Protein AF-A0A2M9Q5P4-F1 (afdb_monomer_lite)

Radius of gyration: 18.76 Å; chains: 1; bounding box: 50×46×32 Å

Organism: NCBI:txid582475

Foldseek 3Di:
DDDDDDDDDDDDDDDDDDDDDPPPPPPPPPDDDDFFWKKAFAADPDCPDPRNVCCVPVVVVGRVAIWTFHDWDADPVRFIWTWTDRPPDIDIGGCVRIDTD

Sequence (101 aa):
MPEQILIFDTELKSDNEHHDQTVPTEKEVVTTPYVGQKAKIKLPEDKDSEEYQYLHFYCSSVLTKVGEIKELKMYPSGNYTCTIDFFGETRYLNPEALYLL

Structure (mmCIF, N/CA/C/O backbone):
data_AF-A0A2M9Q5P4-F1
#
_entry.id   AF-A0A2M9Q5P4-F1
#
loop_
_atom_site.group_PDB
_atom_site.id
_atom_site.type_symbol
_atom_site.label_atom_id
_atom_site.label_alt_id
_atom_site.label_comp_id
_atom_site.label_asym_id
_atom_site.label_entity_id
_atom_site.label_seq_id
_atom_site.pdbx_PDB_ins_code
_atom_site.Cartn_x
_atom_site.Cartn_y
_atom_site.Cartn_z
_atom_site.occupancy
_atom_site.B_iso_or_equiv
_atom_site.auth_seq_id
_atom_site.auth_comp_id
_atom_site.auth_asym_id
_atom_site.auth_atom_id
_atom_site.pdbx_PDB_model_num
ATOM 1 N N . MET A 1 1 ? -6.334 -26.255 9.321 1.00 40.06 1 MET A N 1
ATOM 2 C CA . MET A 1 1 ? -5.001 -26.374 9.944 1.00 40.06 1 MET A CA 1
ATOM 3 C C . MET A 1 1 ? -4.014 -26.540 8.804 1.00 40.06 1 MET A C 1
ATOM 5 O O . MET A 1 1 ? -4.228 -27.476 8.046 1.00 40.06 1 MET A O 1
ATOM 9 N N . PRO A 1 2 ? -3.069 -25.617 8.565 1.00 43.94 2 PRO A N 1
ATOM 10 C CA . PRO A 1 2 ? -2.124 -25.781 7.466 1.00 43.94 2 PRO A CA 1
ATOM 11 C C . PRO A 1 2 ? -0.966 -26.696 7.888 1.00 43.94 2 PRO A C 1
ATOM 13 O O . PRO A 1 2 ? -0.429 -26.566 8.988 1.00 43.94 2 PRO A O 1
ATOM 16 N N . GLU A 1 3 ? -0.631 -27.642 7.015 1.00 44.78 3 GLU A N 1
ATOM 17 C CA . GLU A 1 3 ? 0.442 -28.623 7.177 1.00 44.78 3 GLU A CA 1
ATOM 18 C C . GLU A 1 3 ? 1.804 -27.985 6.851 1.00 44.78 3 GLU A C 1
ATOM 20 O O . GLU A 1 3 ? 1.942 -27.260 5.867 1.00 44.78 3 GLU A O 1
ATOM 25 N N . GLN A 1 4 ? 2.811 -28.233 7.694 1.00 43.38 4 GLN A N 1
ATOM 26 C CA . GLN A 1 4 ? 4.186 -27.763 7.503 1.00 43.38 4 GLN A CA 1
ATOM 27 C C . GLN A 1 4 ? 5.001 -28.843 6.785 1.00 43.38 4 GLN A C 1
ATOM 29 O O . GLN A 1 4 ? 5.110 -29.964 7.280 1.00 43.38 4 GLN A O 1
ATOM 34 N N . ILE A 1 5 ? 5.605 -28.505 5.645 1.00 50.12 5 ILE A N 1
ATOM 35 C CA . ILE A 1 5 ? 6.562 -29.373 4.949 1.00 50.12 5 ILE A CA 1
ATOM 36 C C . ILE A 1 5 ? 7.973 -28.901 5.320 1.00 50.12 5 ILE A C 1
ATOM 38 O O . ILE A 1 5 ? 8.397 -27.819 4.922 1.00 50.12 5 ILE A O 1
ATOM 42 N N . LEU A 1 6 ? 8.687 -29.702 6.114 1.00 39.75 6 LEU A N 1
ATOM 43 C CA . LEU A 1 6 ? 10.108 -29.521 6.425 1.00 39.75 6 LEU A CA 1
ATOM 44 C C . LEU A 1 6 ? 10.943 -30.179 5.320 1.00 39.75 6 LEU A C 1
ATOM 46 O O . LEU A 1 6 ? 10.965 -31.404 5.214 1.00 39.75 6 LEU A O 1
ATOM 50 N N . ILE A 1 7 ? 11.629 -29.375 4.508 1.00 51.91 7 ILE A N 1
ATOM 51 C CA . ILE A 1 7 ? 12.641 -29.862 3.563 1.00 51.91 7 ILE A CA 1
ATOM 52 C C . ILE A 1 7 ? 13.999 -29.778 4.269 1.00 51.91 7 ILE A C 1
ATOM 54 O O . ILE A 1 7 ? 14.424 -28.698 4.676 1.00 51.91 7 ILE A O 1
ATOM 58 N N . PHE A 1 8 ? 14.649 -30.927 4.458 1.00 41.22 8 PHE A N 1
ATOM 59 C CA . PHE A 1 8 ? 16.021 -31.027 4.952 1.00 41.22 8 PHE A CA 1
ATOM 60 C C . PHE A 1 8 ? 16.947 -31.260 3.760 1.00 41.22 8 PHE A C 1
ATOM 62 O O . PHE A 1 8 ? 17.038 -32.387 3.274 1.00 41.22 8 PHE A O 1
ATOM 69 N N . ASP A 1 9 ? 17.654 -30.224 3.315 1.00 49.59 9 ASP A N 1
ATOM 70 C CA . ASP A 1 9 ? 18.815 -30.418 2.451 1.00 49.59 9 ASP A CA 1
ATOM 71 C C . ASP A 1 9 ? 20.036 -30.684 3.330 1.00 49.59 9 ASP A C 1
ATOM 73 O O . ASP A 1 9 ? 20.451 -29.874 4.161 1.00 49.59 9 ASP A O 1
ATOM 77 N N . THR A 1 10 ? 20.556 -31.896 3.185 1.00 50.03 10 THR A N 1
ATOM 78 C CA . THR A 1 10 ? 21.758 -32.383 3.856 1.00 50.03 10 THR A CA 1
ATOM 79 C C . THR A 1 10 ? 22.858 -32.320 2.820 1.00 50.03 10 THR A C 1
ATOM 81 O O . THR A 1 10 ? 22.704 -33.065 1.874 1.00 50.03 10 THR A O 1
ATOM 84 N N . GLU A 1 11 ? 23.885 -31.476 2.981 1.00 45.50 11 GLU A N 1
ATOM 85 C CA . GLU A 1 11 ? 25.278 -31.567 2.464 1.00 45.50 11 GLU A CA 1
ATOM 86 C C . GLU A 1 11 ? 26.004 -30.269 2.897 1.00 45.50 11 GLU A C 1
ATOM 88 O O . GLU A 1 11 ? 25.387 -29.212 2.926 1.00 45.50 11 GLU A O 1
ATOM 93 N N . LEU A 1 12 ? 27.289 -30.160 3.231 1.00 39.75 12 LEU A N 1
ATOM 94 C CA . LEU A 1 12 ? 28.385 -31.028 3.658 1.00 39.75 12 LEU A CA 1
ATOM 95 C C . LEU A 1 12 ? 29.435 -30.021 4.209 1.00 39.75 12 LEU A C 1
ATOM 97 O O . LEU A 1 12 ? 29.601 -28.937 3.648 1.00 39.75 12 LEU A O 1
ATOM 101 N N . LYS A 1 13 ? 30.095 -30.313 5.336 1.00 42.03 13 LYS A N 1
ATOM 102 C CA . LYS A 1 13 ? 31.001 -29.377 6.038 1.00 42.03 13 LYS A CA 1
ATOM 103 C C . LYS A 1 13 ? 32.231 -29.001 5.199 1.00 42.03 13 LYS A C 1
ATOM 105 O O . LYS A 1 13 ? 32.825 -29.856 4.546 1.00 42.03 13 LYS A O 1
ATOM 110 N N . SER A 1 14 ? 32.695 -27.762 5.334 1.00 39.34 14 SER A N 1
ATOM 111 C CA . SER A 1 14 ? 34.109 -27.407 5.167 1.00 39.34 14 SER A CA 1
ATOM 112 C C . SER A 1 14 ? 34.462 -26.297 6.153 1.00 39.34 14 SER A C 1
ATOM 114 O O . SER A 1 14 ? 33.812 -25.254 6.189 1.00 39.34 14 SER A O 1
ATOM 116 N N . ASP A 1 15 ? 35.442 -26.604 6.998 1.00 43.91 15 ASP A N 1
ATOM 117 C CA . ASP A 1 15 ? 35.927 -25.813 8.123 1.00 43.91 15 ASP A CA 1
ATOM 118 C C . ASP A 1 15 ? 36.631 -24.521 7.681 1.00 43.91 15 ASP A C 1
ATOM 120 O O . ASP A 1 15 ? 37.459 -24.537 6.771 1.00 43.91 15 ASP A O 1
ATOM 124 N N . ASN A 1 16 ? 36.365 -23.418 8.386 1.00 37.44 16 ASN A N 1
ATOM 125 C CA . ASN A 1 16 ? 37.380 -22.399 8.654 1.00 37.44 16 ASN A CA 1
ATOM 126 C C . ASN A 1 16 ? 36.984 -21.581 9.894 1.00 37.44 16 ASN A C 1
ATOM 128 O O . ASN A 1 16 ? 35.972 -20.880 9.903 1.00 37.44 16 ASN A O 1
ATOM 132 N N . GLU A 1 17 ? 37.777 -21.706 10.956 1.00 43.28 17 GLU A N 1
ATOM 133 C CA . GLU A 1 17 ? 37.649 -20.938 12.193 1.00 43.28 17 GLU A CA 1
ATOM 134 C C . GLU A 1 17 ? 38.124 -19.492 11.984 1.00 43.28 17 GLU A C 1
ATOM 136 O O . GLU A 1 17 ? 39.256 -19.276 11.562 1.00 43.28 17 GLU A O 1
ATOM 141 N N . HIS A 1 18 ? 37.298 -18.501 12.342 1.00 35.75 18 HIS A N 1
ATOM 142 C CA . HIS A 1 18 ? 37.744 -17.291 13.044 1.00 35.75 18 HIS A CA 1
ATOM 143 C C . HIS A 1 18 ? 36.552 -16.467 13.573 1.00 35.75 18 HIS A C 1
ATOM 145 O O . HIS A 1 18 ? 35.760 -15.928 12.810 1.00 35.75 18 HIS A O 1
ATOM 151 N N . HIS A 1 19 ? 36.504 -16.350 14.905 1.00 35.22 19 HIS A N 1
ATOM 152 C CA . HIS A 1 19 ? 35.948 -15.249 15.707 1.00 35.22 19 HIS A CA 1
ATOM 153 C C . HIS A 1 19 ? 34.477 -14.825 15.496 1.00 35.22 19 HIS A C 1
ATOM 155 O O . HIS A 1 19 ? 34.151 -13.900 14.762 1.00 35.22 19 HIS A O 1
ATOM 161 N N . ASP A 1 20 ? 33.613 -15.502 16.253 1.00 40.62 20 ASP A N 1
ATOM 162 C CA . ASP A 1 20 ? 32.603 -14.943 17.166 1.00 40.62 20 ASP A CA 1
ATOM 163 C C . ASP A 1 20 ? 32.175 -13.476 16.952 1.00 40.62 20 ASP A C 1
ATOM 165 O O . ASP A 1 20 ? 32.693 -12.560 17.588 1.00 40.62 20 ASP A O 1
ATOM 169 N N . GLN A 1 21 ? 31.181 -13.281 16.082 1.00 34.94 21 GLN A N 1
ATOM 170 C CA . GLN A 1 21 ? 30.000 -12.461 16.368 1.00 34.94 21 GLN A CA 1
ATOM 171 C C . GLN A 1 21 ? 28.808 -13.107 15.654 1.00 34.94 21 GLN A C 1
ATOM 173 O O . GLN A 1 21 ? 28.510 -12.806 14.499 1.00 34.94 21 GLN A O 1
ATOM 178 N N . THR A 1 22 ? 28.112 -14.026 16.325 1.00 38.88 22 THR A N 1
ATOM 179 C CA . THR A 1 22 ? 26.772 -14.446 15.895 1.00 38.88 22 THR A CA 1
ATOM 180 C C . THR A 1 22 ? 25.813 -13.276 16.078 1.00 38.88 22 THR A C 1
ATOM 182 O O . THR A 1 22 ? 25.163 -13.137 17.114 1.00 38.88 22 THR A O 1
ATOM 185 N N . VAL A 1 23 ? 25.730 -12.417 15.063 1.00 45.12 23 VAL A N 1
ATOM 186 C CA . VAL A 1 23 ? 24.555 -11.573 14.856 1.00 45.12 23 VAL A CA 1
ATOM 187 C C . VAL A 1 23 ? 23.388 -12.545 14.665 1.00 45.12 23 VAL A C 1
ATOM 189 O O . VAL A 1 23 ? 23.502 -13.435 13.817 1.00 45.12 23 VAL A O 1
ATOM 192 N N . PRO A 1 24 ? 22.295 -12.468 15.440 1.00 40.50 24 PRO A N 1
ATOM 193 C CA . PRO A 1 24 ? 21.117 -13.252 15.121 1.00 40.50 24 PRO A CA 1
ATOM 194 C C . PRO A 1 24 ? 20.638 -12.775 13.751 1.00 40.50 24 PRO A C 1
ATOM 196 O O . PRO A 1 24 ? 20.100 -11.680 13.618 1.00 40.50 24 PRO A O 1
ATOM 199 N N . THR A 1 25 ? 20.897 -13.568 12.710 1.00 42.66 25 THR A N 1
ATOM 200 C CA . THR A 1 25 ? 20.243 -13.398 11.418 1.00 42.66 25 THR A CA 1
ATOM 201 C C . THR A 1 25 ? 18.766 -13.641 11.680 1.00 42.66 25 THR A C 1
ATOM 203 O O . THR A 1 25 ? 18.328 -14.791 11.769 1.00 42.66 25 THR A O 1
ATOM 206 N N . GLU A 1 26 ? 18.017 -12.559 11.901 1.00 48.66 26 GLU A N 1
ATOM 207 C CA . GLU A 1 26 ? 16.564 -12.569 11.862 1.00 48.66 26 GLU A CA 1
ATOM 208 C C . GLU A 1 26 ? 16.193 -13.187 10.518 1.00 48.66 26 GLU A C 1
ATOM 210 O O . GLU A 1 26 ? 16.350 -12.577 9.462 1.00 48.66 26 GLU A O 1
ATOM 215 N N . LYS A 1 27 ? 15.797 -14.463 10.540 1.00 44.34 27 LYS A N 1
ATOM 216 C CA . LYS A 1 27 ? 15.160 -15.089 9.391 1.00 44.34 27 LYS A CA 1
ATOM 217 C C . LYS A 1 27 ? 13.900 -14.275 9.170 1.00 44.34 27 LYS A C 1
ATOM 219 O O . LYS A 1 27 ? 12.959 -14.408 9.948 1.00 44.34 27 LYS A O 1
ATOM 224 N N . GLU A 1 28 ? 13.934 -13.392 8.179 1.00 44.06 28 GLU A N 1
ATOM 225 C CA . GLU A 1 28 ? 12.789 -12.601 7.762 1.00 44.06 28 GLU A CA 1
ATOM 226 C C . GLU A 1 28 ? 11.670 -13.601 7.464 1.00 44.06 28 GLU A C 1
ATOM 228 O O . GLU A 1 28 ? 11.729 -14.380 6.509 1.00 44.06 28 GLU A O 1
ATOM 233 N N . VAL A 1 29 ? 10.711 -13.701 8.385 1.00 48.91 29 VAL A N 1
ATOM 234 C CA . VAL A 1 29 ? 9.565 -14.587 8.230 1.00 48.91 29 VAL A CA 1
ATOM 235 C C . VAL A 1 29 ? 8.738 -13.961 7.123 1.00 48.91 29 VAL A C 1
ATOM 237 O O . VAL A 1 29 ? 7.950 -13.047 7.372 1.00 48.91 29 VAL A O 1
ATOM 240 N N . VAL A 1 30 ? 8.959 -14.419 5.890 1.00 55.78 30 VAL A N 1
ATOM 241 C CA . VAL A 1 30 ? 8.166 -14.021 4.728 1.00 55.78 30 VAL A CA 1
ATOM 242 C C . VAL A 1 30 ? 6.756 -14.541 4.965 1.00 55.78 30 VAL A C 1
ATOM 244 O O . VAL A 1 30 ? 6.415 -15.687 4.675 1.00 55.78 30 VAL A O 1
ATOM 247 N N . THR A 1 31 ? 5.948 -13.702 5.597 1.00 69.31 31 THR A N 1
ATOM 248 C CA . THR A 1 31 ? 4.561 -14.013 5.898 1.00 69.31 31 THR A CA 1
ATOM 249 C C . THR A 1 31 ? 3.797 -13.840 4.597 1.00 69.31 31 THR A C 1
ATOM 251 O O . THR A 1 31 ? 3.814 -12.766 4.003 1.00 69.31 31 THR A O 1
ATOM 254 N N . THR A 1 32 ? 3.168 -14.901 4.097 1.00 83.31 32 THR A N 1
ATOM 255 C CA . THR A 1 32 ? 2.354 -14.796 2.883 1.00 83.31 32 THR A CA 1
ATOM 256 C C . THR A 1 32 ? 1.130 -13.924 3.177 1.00 83.31 32 THR A C 1
ATOM 258 O O . THR A 1 32 ? 0.415 -14.216 4.141 1.00 83.31 32 THR A O 1
ATOM 261 N N . PRO A 1 33 ? 0.859 -12.872 2.384 1.00 88.69 33 PRO A N 1
ATOM 262 C CA . PRO A 1 33 ? -0.286 -12.011 2.631 1.00 88.69 33 PRO A CA 1
ATOM 263 C C . PRO A 1 33 ? -1.605 -12.755 2.403 1.00 88.69 33 PRO A C 1
ATOM 265 O O . PRO A 1 33 ? -1.703 -13.606 1.516 1.00 88.69 33 PRO A O 1
ATOM 268 N N . TYR A 1 34 ? -2.643 -12.398 3.161 1.00 92.19 34 TYR A N 1
ATOM 269 C CA . TYR A 1 34 ? -4.000 -12.931 2.992 1.00 92.19 34 TYR A CA 1
ATOM 270 C C . TYR A 1 34 ? -5.076 -11.837 3.108 1.00 92.19 34 TYR A C 1
ATOM 272 O O . TYR A 1 34 ? -4.862 -10.776 3.693 1.00 92.19 34 TYR A O 1
ATOM 280 N N . VAL A 1 35 ? -6.259 -12.082 2.536 1.00 94.88 35 VAL A N 1
ATOM 281 C CA . VAL A 1 35 ? -7.394 -11.141 2.607 1.00 94.88 35 VAL A CA 1
ATOM 282 C C . VAL A 1 35 ? -7.912 -11.032 4.044 1.00 94.88 35 VAL A C 1
ATOM 284 O O . VAL A 1 35 ? -8.111 -12.038 4.719 1.00 94.88 35 VAL A O 1
ATOM 287 N N . GLY A 1 36 ? -8.146 -9.807 4.508 1.00 95.00 36 GLY A N 1
ATOM 288 C CA . GLY A 1 36 ? -8.493 -9.472 5.889 1.00 95.00 36 GLY A CA 1
ATOM 289 C C . GLY A 1 36 ? -7.279 -9.207 6.783 1.00 95.00 36 GLY A C 1
ATOM 290 O O . GLY A 1 36 ? -7.445 -8.782 7.927 1.00 95.00 36 GLY A O 1
ATOM 291 N N . GLN A 1 37 ? -6.057 -9.432 6.288 1.00 95.31 37 GLN A N 1
ATOM 292 C CA . GLN A 1 37 ? -4.842 -9.128 7.035 1.00 95.31 37 GLN A CA 1
ATOM 293 C C . GLN A 1 37 ? -4.620 -7.618 7.143 1.00 95.31 37 GLN A C 1
ATOM 295 O O . GLN A 1 37 ? -4.907 -6.859 6.214 1.00 95.31 37 GLN A O 1
ATOM 300 N N . LYS A 1 38 ? -4.079 -7.181 8.282 1.00 95.88 38 LYS A N 1
ATOM 301 C CA . LYS A 1 38 ? -3.685 -5.790 8.495 1.00 95.88 38 LYS A CA 1
ATOM 302 C C . LYS A 1 38 ? -2.286 -5.546 7.943 1.00 95.88 38 LYS A C 1
ATOM 304 O O . LYS A 1 38 ? -1.405 -6.385 8.090 1.00 95.88 38 LYS A O 1
ATOM 309 N N . ALA A 1 39 ? -2.069 -4.384 7.341 1.00 94.88 39 ALA A N 1
ATOM 310 C CA . ALA A 1 39 ? -0.771 -4.018 6.791 1.00 94.88 39 ALA A CA 1
ATOM 311 C C . ALA A 1 39 ? -0.500 -2.514 6.906 1.00 94.88 39 ALA A C 1
ATOM 313 O O . ALA A 1 39 ? -1.423 -1.700 6.992 1.00 94.88 39 ALA A O 1
ATOM 314 N N . LYS A 1 40 ? 0.778 -2.139 6.892 1.00 94.88 40 LYS A N 1
ATOM 315 C CA . LYS A 1 40 ? 1.249 -0.750 6.787 1.00 94.88 40 LYS A CA 1
ATOM 316 C C . LYS A 1 40 ? 2.192 -0.609 5.604 1.00 94.88 40 LYS A C 1
ATOM 318 O O . LYS A 1 40 ? 2.905 -1.552 5.286 1.00 94.88 40 LYS A O 1
ATOM 323 N N . ILE A 1 41 ? 2.236 0.575 4.999 1.00 92.75 41 ILE A N 1
ATOM 324 C CA . ILE A 1 41 ? 3.208 0.880 3.943 1.00 92.75 41 ILE A CA 1
ATOM 325 C C . ILE A 1 41 ? 4.610 0.935 4.557 1.00 92.75 41 ILE A C 1
ATOM 327 O O . ILE A 1 41 ? 4.822 1.608 5.568 1.00 92.75 41 ILE A O 1
ATOM 331 N N . LYS A 1 42 ? 5.560 0.224 3.948 1.00 91.31 42 LYS A N 1
ATOM 332 C CA . LYS A 1 42 ? 6.984 0.327 4.257 1.00 91.31 42 LYS A CA 1
ATOM 333 C C . LYS A 1 42 ? 7.532 1.572 3.566 1.00 91.31 42 LYS A C 1
ATOM 335 O O . LYS A 1 42 ? 7.426 1.696 2.350 1.00 91.31 42 LYS A O 1
ATOM 340 N N . LEU A 1 43 ? 8.088 2.508 4.335 1.00 90.06 43 LEU A N 1
ATOM 341 C CA . LEU A 1 43 ? 8.853 3.604 3.744 1.00 90.06 43 LEU A CA 1
ATOM 342 C C . LEU A 1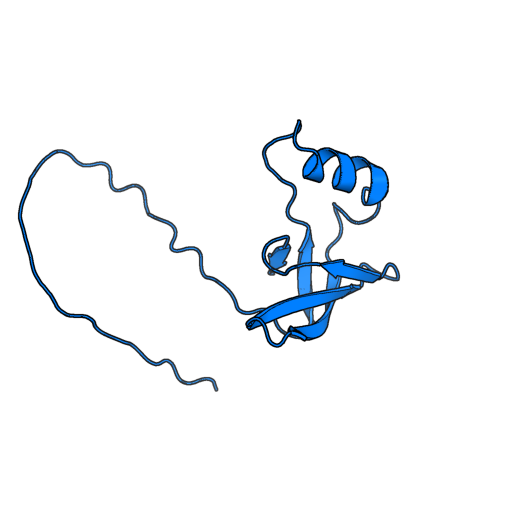 43 ? 10.267 3.105 3.426 1.00 90.06 43 LEU A C 1
ATOM 344 O O . LEU A 1 43 ? 10.866 2.451 4.285 1.00 90.06 43 LEU A O 1
ATOM 348 N N . PRO A 1 44 ? 10.817 3.444 2.249 1.00 89.56 44 PRO A N 1
ATOM 349 C CA . PRO A 1 44 ? 12.233 3.247 1.978 1.00 89.56 44 PRO A CA 1
ATOM 350 C C . PRO A 1 44 ? 13.099 3.951 3.032 1.00 89.56 44 PRO A C 1
ATOM 352 O O . PRO A 1 44 ? 12.744 5.021 3.530 1.00 89.56 44 PRO A O 1
ATOM 355 N N . GLU A 1 45 ? 14.240 3.358 3.378 1.00 89.94 45 GLU A N 1
ATOM 356 C CA . GLU A 1 45 ? 15.191 3.974 4.316 1.00 89.94 45 GLU A CA 1
ATOM 357 C C . GLU A 1 45 ? 15.925 5.161 3.681 1.00 89.94 45 GLU A C 1
ATOM 359 O O . GLU A 1 45 ? 16.202 6.159 4.352 1.00 89.94 45 GLU A O 1
ATOM 364 N N . ASP A 1 46 ? 16.199 5.064 2.376 1.00 93.00 46 ASP A N 1
ATOM 365 C CA . ASP A 1 46 ? 16.804 6.134 1.592 1.00 93.00 46 ASP A CA 1
ATOM 366 C C . ASP A 1 46 ? 15.786 7.247 1.323 1.00 93.00 46 ASP A C 1
ATOM 368 O O . ASP A 1 46 ? 14.887 7.122 0.485 1.00 93.00 46 ASP A O 1
ATOM 372 N N . LYS A 1 47 ? 15.963 8.362 2.034 1.00 90.94 47 LYS A N 1
ATOM 373 C CA . LYS A 1 47 ? 15.101 9.541 1.938 1.00 90.94 47 LYS A CA 1
ATOM 374 C C . LYS A 1 47 ? 15.268 10.309 0.632 1.00 90.94 47 LYS A C 1
ATOM 376 O O . LYS A 1 47 ? 14.374 11.078 0.288 1.00 90.94 47 LYS A O 1
ATOM 381 N N . ASP A 1 48 ? 16.369 10.114 -0.085 1.00 92.50 48 ASP A N 1
ATOM 382 C CA . ASP A 1 48 ? 16.620 10.777 -1.364 1.00 92.50 48 ASP A CA 1
ATOM 383 C C . ASP A 1 48 ? 16.133 9.932 -2.552 1.00 92.50 48 ASP A C 1
ATOM 385 O O . ASP A 1 48 ? 16.108 10.411 -3.688 1.00 92.50 48 ASP A O 1
ATOM 389 N N . SER A 1 49 ? 15.670 8.703 -2.295 1.00 93.50 49 SER A N 1
ATOM 390 C CA . SER A 1 49 ? 15.068 7.853 -3.319 1.00 93.50 49 SER A CA 1
ATOM 391 C C . SER A 1 49 ? 13.771 8.453 -3.872 1.00 93.50 49 SER A C 1
ATOM 393 O O . SER A 1 49 ? 12.946 9.025 -3.150 1.00 93.50 49 SER A O 1
ATOM 395 N N . GLU A 1 50 ? 13.560 8.275 -5.176 1.00 92.56 50 GLU A N 1
ATOM 396 C CA . GLU A 1 50 ? 12.338 8.716 -5.858 1.00 92.56 50 GLU A CA 1
ATOM 397 C C . GLU A 1 50 ? 11.083 8.104 -5.217 1.00 92.56 50 GLU A C 1
ATOM 399 O O . GLU A 1 50 ? 10.077 8.789 -5.032 1.00 92.56 50 GLU A O 1
ATOM 404 N N . GLU A 1 51 ? 11.163 6.836 -4.806 1.00 88.69 51 GLU A N 1
ATOM 405 C CA . GLU A 1 51 ? 10.068 6.126 -4.148 1.00 88.69 51 GLU A CA 1
ATOM 406 C C . GLU A 1 51 ? 9.713 6.748 -2.792 1.00 88.69 51 GLU A C 1
ATOM 408 O O . GLU A 1 51 ? 8.532 6.984 -2.516 1.00 88.69 51 GLU A O 1
ATOM 413 N N . TYR A 1 52 ? 10.713 7.087 -1.968 1.00 91.88 52 TYR A N 1
ATOM 414 C CA . TYR A 1 52 ? 10.471 7.774 -0.701 1.00 91.88 52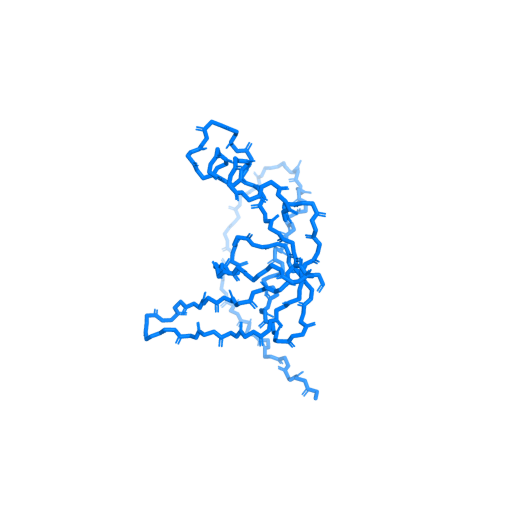 TYR A CA 1
ATOM 415 C C . TYR A 1 52 ? 9.783 9.119 -0.930 1.00 91.88 52 TYR A C 1
ATOM 417 O O . TYR A 1 52 ? 8.766 9.409 -0.298 1.00 91.88 52 TYR A O 1
ATOM 425 N N . GLN A 1 53 ? 10.302 9.930 -1.856 1.00 93.06 53 GLN A N 1
ATOM 426 C CA . GLN A 1 53 ? 9.746 11.249 -2.162 1.00 93.06 53 GLN A CA 1
ATOM 427 C C . GLN A 1 53 ? 8.310 11.146 -2.690 1.00 93.06 53 GLN A C 1
ATOM 429 O O . GLN A 1 53 ? 7.431 11.899 -2.257 1.00 93.06 53 GLN 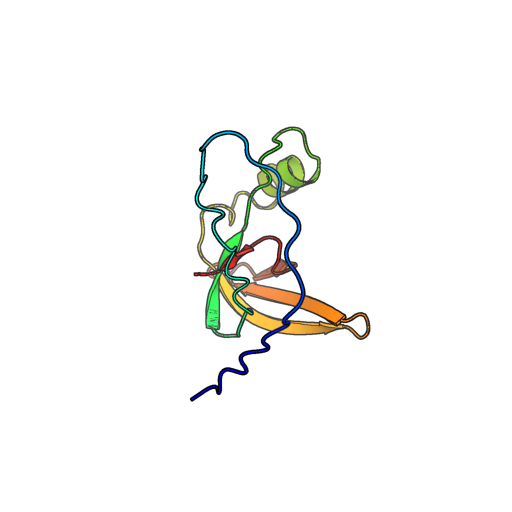A O 1
ATOM 434 N N . TYR A 1 54 ? 8.039 10.172 -3.564 1.00 90.75 54 TYR A N 1
ATOM 435 C CA . TYR A 1 54 ? 6.701 9.908 -4.083 1.00 90.75 54 TYR A CA 1
ATOM 436 C C . TYR A 1 54 ? 5.717 9.542 -2.966 1.00 90.75 54 TYR A C 1
ATOM 438 O O . TYR A 1 54 ? 4.658 10.165 -2.840 1.00 90.75 54 TYR A O 1
ATOM 446 N N . LEU A 1 55 ? 6.063 8.558 -2.130 1.00 89.62 55 LEU A N 1
ATOM 447 C CA . LEU A 1 55 ? 5.211 8.106 -1.031 1.00 89.62 55 LEU A CA 1
ATOM 448 C C . LEU A 1 55 ? 4.979 9.225 -0.014 1.00 89.62 55 LEU A C 1
ATOM 450 O O . LEU A 1 55 ? 3.843 9.462 0.402 1.00 89.62 55 LEU A O 1
ATOM 454 N N . HIS A 1 56 ? 6.036 9.949 0.344 1.00 90.19 56 HIS A N 1
ATOM 455 C CA . HIS A 1 56 ? 5.968 11.045 1.298 1.00 90.19 56 HIS A CA 1
ATOM 456 C C . HIS A 1 56 ? 5.086 12.197 0.802 1.00 90.19 56 HIS A C 1
ATOM 458 O O . HIS A 1 56 ? 4.339 12.771 1.589 1.00 90.19 56 HIS A O 1
ATOM 464 N N . PHE A 1 57 ? 5.120 12.531 -0.490 1.00 90.50 57 PHE A N 1
ATOM 465 C CA . PHE A 1 57 ? 4.331 13.640 -1.026 1.00 90.50 57 PHE A CA 1
ATOM 466 C C . PHE A 1 57 ? 2.882 13.238 -1.342 1.00 90.50 57 PHE A C 1
ATOM 468 O O . PHE A 1 57 ? 1.941 13.896 -0.895 1.00 90.50 57 PHE A O 1
ATOM 475 N N . TYR A 1 58 ? 2.685 12.135 -2.070 1.00 87.75 58 TYR A N 1
ATOM 476 C CA . TYR A 1 58 ? 1.379 11.748 -2.622 1.00 87.75 58 TYR A CA 1
ATOM 477 C C . TYR A 1 58 ? 0.589 10.755 -1.764 1.00 87.75 58 TYR A C 1
ATOM 479 O O . TYR A 1 58 ? -0.615 10.583 -1.976 1.00 87.75 58 TYR A O 1
ATOM 487 N N . CYS A 1 59 ? 1.244 10.086 -0.814 1.00 87.94 59 CYS A N 1
ATOM 488 C CA . CYS A 1 59 ? 0.618 9.089 0.059 1.00 87.94 59 CYS A CA 1
ATOM 489 C C . CYS A 1 59 ? 0.712 9.462 1.547 1.00 87.94 59 CYS A C 1
ATOM 491 O O . CYS A 1 59 ? 0.401 8.636 2.405 1.00 87.94 59 CYS A O 1
ATOM 493 N N . SER A 1 60 ? 1.076 10.709 1.875 1.00 88.69 60 SER A N 1
ATOM 494 C CA . SER A 1 60 ? 1.197 11.203 3.259 1.00 88.69 60 SER A CA 1
ATOM 495 C C . SER A 1 60 ? -0.021 10.905 4.140 1.00 88.69 60 SER A C 1
ATOM 497 O O . SER A 1 60 ? 0.138 10.612 5.325 1.00 88.69 60 SER A O 1
ATOM 499 N N . SER A 1 61 ? -1.230 10.913 3.568 1.00 89.25 61 SER A N 1
ATOM 500 C CA . SER A 1 61 ? -2.495 10.627 4.260 1.00 89.25 61 SER A CA 1
ATOM 501 C C . SER A 1 61 ? -2.613 9.198 4.800 1.00 89.25 61 SER A C 1
ATOM 503 O O . SER A 1 61 ? -3.420 8.961 5.707 1.00 89.25 61 SER A O 1
ATOM 505 N N . VAL A 1 62 ? -1.855 8.248 4.245 1.00 91.12 62 VAL A N 1
ATOM 506 C CA . VAL A 1 62 ? -1.952 6.813 4.551 1.00 91.12 62 VAL A CA 1
ATOM 507 C C . VAL A 1 62 ? -0.675 6.218 5.140 1.00 91.12 62 VAL A C 1
ATOM 509 O O . VAL A 1 62 ? -0.756 5.158 5.752 1.00 91.12 62 VAL A O 1
ATOM 512 N N . LEU A 1 63 ? 0.474 6.902 5.059 1.00 89.69 63 LEU A N 1
ATOM 513 C CA . LE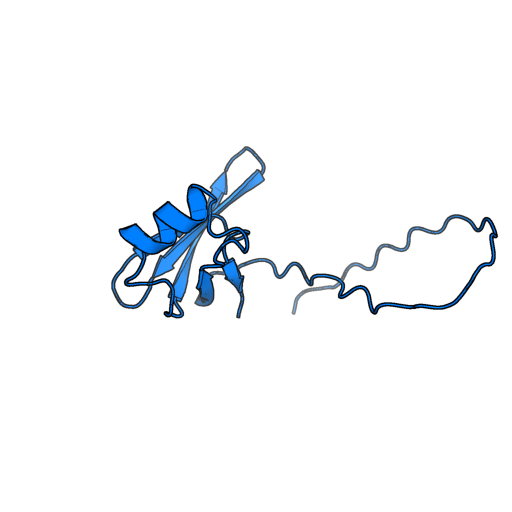U A 1 63 ? 1.763 6.367 5.538 1.00 89.69 63 LEU A CA 1
ATOM 514 C C . LEU A 1 63 ? 1.767 5.959 7.017 1.00 89.69 63 LEU A C 1
ATOM 516 O O . LEU A 1 63 ? 2.426 4.996 7.395 1.00 89.69 63 LEU A O 1
ATOM 520 N N . THR A 1 64 ? 1.028 6.669 7.870 1.00 88.56 64 THR A N 1
ATOM 521 C CA . THR A 1 64 ? 0.959 6.368 9.311 1.00 88.56 64 THR A CA 1
ATOM 522 C C . THR A 1 64 ? -0.179 5.414 9.677 1.00 88.56 64 THR A C 1
ATOM 524 O O . THR A 1 64 ? -0.291 4.997 10.835 1.00 88.5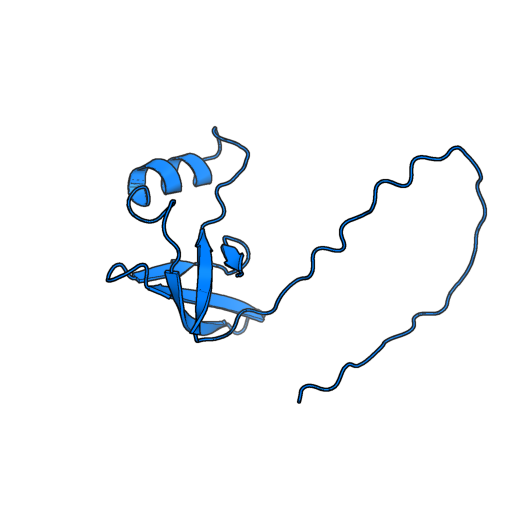6 64 THR A O 1
ATOM 527 N N . LYS A 1 65 ? -1.032 5.054 8.713 1.00 93.50 65 LYS A N 1
ATOM 528 C CA . LYS A 1 65 ? -2.242 4.264 8.942 1.00 93.50 65 LYS A CA 1
ATOM 529 C C . LYS A 1 65 ? -1.982 2.774 8.757 1.00 93.50 65 LYS A C 1
ATOM 531 O O . LYS A 1 65 ? -1.135 2.352 7.978 1.00 93.50 65 LYS A O 1
ATOM 536 N N . VAL A 1 66 ? -2.766 1.975 9.477 1.00 95.56 66 VAL A N 1
ATOM 537 C CA . VAL A 1 66 ? -2.924 0.541 9.211 1.00 95.56 66 VAL A CA 1
ATOM 538 C C . VAL A 1 66 ? -4.098 0.379 8.264 1.00 95.56 66 VAL A C 1
ATOM 540 O O . VAL A 1 66 ? -5.178 0.884 8.560 1.00 95.56 66 VAL A O 1
ATOM 543 N N . GLY A 1 67 ? -3.889 -0.314 7.154 1.00 95.81 67 GLY A N 1
ATOM 544 C CA . GLY A 1 67 ? -4.953 -0.723 6.251 1.00 95.81 67 GLY A CA 1
ATOM 545 C C . GLY A 1 67 ? -5.281 -2.204 6.396 1.00 95.81 67 GLY A C 1
ATOM 546 O O . GLY A 1 67 ? -4.577 -2.948 7.081 1.00 95.81 67 GLY A O 1
ATOM 547 N N . GLU A 1 68 ? -6.352 -2.629 5.738 1.00 97.06 68 GLU A N 1
ATOM 548 C CA . GLU A 1 68 ? -6.754 -4.033 5.638 1.00 97.06 68 GLU A CA 1
ATOM 549 C C . GLU A 1 68 ? -6.695 -4.485 4.177 1.00 97.06 68 GLU A C 1
ATOM 551 O O . GLU A 1 68 ? -7.218 -3.804 3.290 1.00 97.06 68 GLU A O 1
ATOM 556 N N . ILE A 1 69 ? -6.074 -5.637 3.918 1.00 96.06 69 ILE A N 1
ATOM 557 C CA . ILE A 1 69 ? -6.039 -6.246 2.588 1.00 96.06 69 ILE A CA 1
ATOM 558 C C . ILE A 1 69 ? -7.453 -6.700 2.224 1.00 96.06 69 ILE A C 1
ATOM 560 O O . ILE A 1 69 ? -8.020 -7.574 2.874 1.00 96.06 69 ILE A O 1
ATOM 564 N N . LYS A 1 70 ? -8.020 -6.135 1.161 1.00 97.12 70 LYS A N 1
ATOM 565 C CA . LYS A 1 70 ? -9.348 -6.498 0.649 1.00 97.12 70 LYS A CA 1
ATOM 566 C C . LYS A 1 70 ? -9.284 -7.508 -0.489 1.00 97.12 70 LYS A C 1
ATOM 568 O O . LYS A 1 70 ? -10.196 -8.314 -0.634 1.00 97.12 70 LYS A O 1
ATOM 573 N N . GLU A 1 71 ? -8.209 -7.491 -1.269 1.00 96.50 71 GLU A N 1
ATOM 574 C CA . GLU A 1 71 ? -8.046 -8.374 -2.423 1.00 96.50 71 GLU A CA 1
ATOM 575 C C . GLU A 1 71 ? -6.569 -8.691 -2.665 1.00 96.50 71 GLU A C 1
ATOM 577 O O . GLU A 1 71 ? -5.692 -7.861 -2.413 1.00 96.50 71 GLU A O 1
ATOM 582 N N . LEU A 1 72 ? -6.308 -9.890 -3.187 1.00 93.94 72 LEU A N 1
ATOM 583 C CA . LEU A 1 72 ? -5.008 -10.321 -3.685 1.00 93.94 72 LEU A CA 1
ATOM 584 C C . LEU A 1 72 ? -5.159 -10.762 -5.134 1.00 93.94 72 LEU A C 1
ATOM 586 O O . LEU A 1 72 ? -5.990 -11.612 -5.449 1.00 93.94 72 LEU A O 1
ATOM 590 N N . LYS A 1 73 ? -4.330 -10.198 -6.009 1.00 93.62 73 LYS A N 1
ATOM 591 C CA . LYS A 1 73 ? -4.335 -10.502 -7.435 1.00 93.62 73 LYS A CA 1
ATOM 592 C C . LYS A 1 73 ? -2.973 -11.022 -7.857 1.00 93.62 73 LYS A C 1
ATOM 594 O O . LYS A 1 73 ? -1.988 -10.292 -7.802 1.00 93.62 73 LYS A O 1
ATOM 599 N N . MET A 1 74 ? -2.945 -12.275 -8.296 1.00 90.31 74 MET A N 1
ATOM 600 C CA . MET A 1 74 ? -1.760 -12.932 -8.838 1.00 90.31 74 MET A CA 1
ATOM 601 C C . MET A 1 74 ? -1.723 -12.773 -10.359 1.00 90.31 74 MET A C 1
ATOM 603 O O . MET A 1 74 ? -2.732 -12.958 -11.042 1.00 90.31 74 MET A O 1
ATOM 607 N N . TYR A 1 75 ? -0.556 -12.426 -10.889 1.00 89.38 75 TYR A N 1
ATOM 608 C CA . TYR A 1 75 ? -0.313 -12.293 -12.320 1.00 89.38 75 TYR A CA 1
ATOM 609 C C . TYR A 1 75 ? 0.385 -13.541 -12.873 1.00 89.38 75 TYR A C 1
ATOM 611 O O . TYR A 1 75 ? 1.062 -14.250 -12.126 1.00 89.38 75 TYR A O 1
ATOM 619 N N . PRO A 1 76 ? 0.295 -13.800 -14.192 1.00 89.88 76 PRO A N 1
ATOM 620 C CA . PRO A 1 76 ? 0.967 -14.940 -14.821 1.00 89.88 76 PRO A CA 1
ATOM 621 C C . PRO A 1 76 ? 2.490 -14.977 -14.629 1.00 89.88 76 PRO A C 1
ATOM 623 O O . PRO A 1 76 ? 3.086 -16.040 -14.748 1.00 89.88 76 PRO A O 1
ATOM 626 N N . SER A 1 77 ? 3.124 -13.839 -14.317 1.00 89.12 77 SER A N 1
ATOM 627 C CA . SER A 1 77 ? 4.555 -13.768 -13.996 1.00 89.12 77 SER A CA 1
ATOM 628 C C . SER A 1 77 ? 4.915 -14.358 -12.627 1.00 89.12 77 SER A C 1
ATOM 630 O O . SER A 1 77 ? 6.095 -14.458 -12.316 1.00 89.12 77 SER A O 1
ATOM 632 N N . GLY A 1 78 ? 3.926 -14.699 -11.797 1.00 82.56 78 GLY A N 1
ATOM 633 C CA . GLY A 1 78 ? 4.119 -15.111 -10.404 1.00 82.56 78 GLY A CA 1
ATOM 634 C C . GLY A 1 78 ? 4.110 -13.951 -9.404 1.00 82.56 78 GLY A C 1
ATOM 635 O O . GLY A 1 78 ? 4.005 -14.192 -8.205 1.00 82.56 78 GLY A O 1
ATOM 636 N N . ASN A 1 79 ? 4.138 -12.700 -9.875 1.00 85.31 79 ASN A N 1
ATOM 637 C CA . ASN A 1 79 ? 4.010 -11.530 -9.005 1.00 85.31 79 ASN A CA 1
ATOM 638 C C . ASN A 1 79 ? 2.568 -11.373 -8.525 1.00 85.31 79 ASN A C 1
ATOM 640 O O . ASN A 1 79 ? 1.621 -11.753 -9.219 1.00 85.31 79 ASN A O 1
ATOM 644 N N . TYR A 1 80 ? 2.392 -10.745 -7.369 1.00 86.75 80 TYR A N 1
ATOM 645 C CA . TYR A 1 80 ? 1.078 -10.467 -6.815 1.00 86.75 80 TYR A CA 1
ATOM 646 C C . TYR A 1 80 ? 0.984 -9.023 -6.320 1.00 86.75 80 TYR A C 1
ATOM 648 O O . TYR A 1 80 ? 1.939 -8.450 -5.807 1.00 86.75 80 TYR A O 1
ATOM 656 N N . THR A 1 81 ? -0.187 -8.419 -6.508 1.00 92.38 81 THR A N 1
ATOM 657 C CA . THR A 1 81 ? -0.536 -7.109 -5.947 1.00 92.38 81 THR A CA 1
ATOM 658 C C . THR A 1 81 ? -1.665 -7.276 -4.952 1.00 92.38 81 THR A C 1
ATOM 660 O O . THR A 1 81 ? -2.552 -8.109 -5.147 1.00 92.38 81 THR A O 1
ATOM 663 N N . CYS A 1 82 ? -1.666 -6.447 -3.920 1.00 93.88 82 CYS A N 1
ATOM 664 C CA . CYS A 1 82 ? -2.745 -6.367 -2.955 1.00 93.88 82 CYS A CA 1
ATOM 665 C C . CYS A 1 82 ? -3.506 -5.051 -3.105 1.00 93.88 82 CYS A C 1
ATOM 667 O O . CYS A 1 82 ? -2.931 -4.000 -3.402 1.00 93.88 82 CYS A O 1
ATOM 669 N N . THR A 1 83 ? -4.810 -5.130 -2.878 1.00 95.88 83 THR A N 1
ATOM 670 C CA . THR A 1 83 ? -5.681 -3.971 -2.711 1.00 95.88 83 THR A CA 1
ATOM 671 C C . THR A 1 83 ? -5.859 -3.753 -1.216 1.00 95.88 83 THR A C 1
ATOM 673 O O . THR A 1 83 ? -6.357 -4.644 -0.526 1.00 95.88 83 THR A O 1
ATOM 676 N N . ILE A 1 84 ? -5.457 -2.590 -0.708 1.00 95.94 84 ILE A N 1
ATOM 677 C CA . ILE A 1 84 ? -5.525 -2.254 0.719 1.00 95.94 84 ILE A CA 1
ATOM 678 C C . ILE A 1 84 ? -6.445 -1.070 0.931 1.00 95.94 84 ILE A C 1
ATOM 680 O O . ILE A 1 84 ? -6.307 -0.049 0.262 1.00 95.94 84 ILE A O 1
ATOM 684 N N . ASP A 1 85 ? -7.348 -1.206 1.896 1.00 96.50 85 ASP A N 1
ATOM 685 C CA . ASP A 1 85 ? -8.214 -0.130 2.355 1.00 96.50 85 ASP A CA 1
ATOM 686 C C . ASP A 1 85 ? -7.654 0.522 3.627 1.00 96.50 85 ASP A C 1
ATOM 688 O O . ASP A 1 85 ? -7.585 -0.107 4.684 1.00 96.50 85 ASP A O 1
ATOM 692 N N . PHE A 1 86 ? -7.271 1.795 3.526 1.00 94.31 86 PHE A N 1
A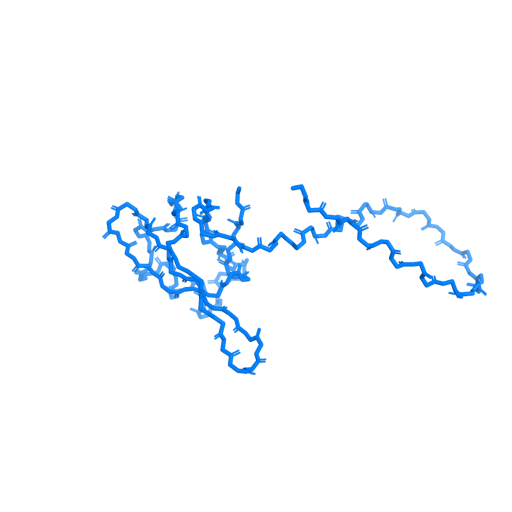TOM 693 C CA . PHE A 1 86 ? -6.828 2.639 4.637 1.00 94.31 86 PHE A CA 1
ATOM 694 C C . PHE A 1 86 ? -7.977 3.521 5.153 1.00 94.31 86 PHE A C 1
ATOM 696 O O . PHE A 1 86 ? -7.868 4.750 5.181 1.00 94.31 86 PHE A O 1
ATOM 703 N N . PHE A 1 87 ? -9.072 2.889 5.589 1.00 88.81 87 PHE A N 1
ATOM 704 C CA . PHE A 1 87 ? -10.281 3.547 6.108 1.00 88.81 87 PHE A CA 1
ATOM 705 C C . PHE A 1 87 ? -10.967 4.475 5.090 1.00 88.81 87 PHE A C 1
ATOM 707 O O . PHE A 1 87 ? -11.230 5.644 5.374 1.00 88.81 87 PHE A O 1
ATOM 714 N N . GLY A 1 88 ? -11.263 3.950 3.902 1.00 88.50 88 GLY A N 1
ATOM 715 C CA . GLY A 1 88 ? -11.953 4.659 2.823 1.00 88.50 88 GLY A CA 1
ATOM 716 C C . GLY A 1 88 ? -11.030 5.157 1.712 1.00 88.50 88 GLY A C 1
ATOM 717 O O . GLY A 1 88 ? -11.518 5.634 0.690 1.00 88.50 88 GLY A O 1
ATOM 718 N N . GLU A 1 89 ? -9.712 5.021 1.876 1.00 92.06 89 GLU A N 1
ATOM 719 C CA . GLU A 1 89 ? -8.733 5.274 0.819 1.00 92.06 89 GLU A CA 1
ATOM 720 C C . GLU A 1 89 ? -8.103 3.952 0.372 1.00 92.06 89 GLU A C 1
ATOM 722 O O . GLU A 1 89 ? -7.339 3.327 1.109 1.00 92.06 89 GLU A O 1
ATOM 727 N N . THR A 1 90 ? -8.429 3.520 -0.846 1.00 93.69 90 THR A N 1
ATOM 728 C CA . THR A 1 90 ? -7.929 2.261 -1.403 1.00 93.69 90 THR A CA 1
ATOM 729 C C . THR A 1 90 ? -6.649 2.472 -2.206 1.00 93.69 90 THR A C 1
ATOM 731 O O . THR A 1 90 ? -6.585 3.349 -3.069 1.00 93.69 90 THR A O 1
ATOM 734 N N . ARG A 1 91 ? -5.634 1.639 -1.959 1.00 91.75 91 ARG A N 1
ATOM 735 C CA . ARG A 1 91 ? -4.357 1.638 -2.688 1.00 91.75 91 ARG A CA 1
ATOM 736 C C . ARG A 1 91 ? -4.029 0.246 -3.223 1.00 91.75 91 ARG A C 1
ATOM 738 O O . ARG A 1 91 ? -4.411 -0.760 -2.631 1.00 91.75 91 ARG A O 1
ATOM 745 N N . TYR A 1 92 ? -3.295 0.215 -4.331 1.00 92.12 92 TYR A N 1
ATOM 746 C CA . TYR A 1 92 ? -2.814 -1.004 -4.979 1.00 92.12 92 TYR A CA 1
ATOM 747 C C . TYR A 1 92 ? -1.302 -1.071 -4.809 1.00 92.12 92 TYR A C 1
ATOM 749 O O . TYR A 1 92 ? -0.603 -0.184 -5.294 1.00 92.12 92 TYR A O 1
ATOM 757 N N . LEU A 1 93 ? -0.805 -2.076 -4.091 1.00 90.06 93 LEU A N 1
ATOM 758 C CA . LEU A 1 93 ? 0.601 -2.151 -3.687 1.00 90.06 93 LEU A CA 1
ATOM 759 C C . LEU A 1 93 ? 1.165 -3.561 -3.890 1.00 90.06 93 LEU A C 1
ATOM 761 O O . LEU A 1 93 ? 0.440 -4.556 -3.812 1.00 90.06 93 LEU A O 1
ATOM 765 N N . ASN A 1 94 ? 2.472 -3.648 -4.139 1.00 90.19 94 ASN A N 1
ATOM 766 C CA . ASN A 1 94 ? 3.206 -4.904 -4.001 1.00 90.19 94 ASN A CA 1
ATOM 767 C C . ASN A 1 94 ? 3.317 -5.223 -2.497 1.00 90.19 94 ASN A C 1
ATOM 769 O O . ASN A 1 94 ? 3.680 -4.328 -1.732 1.00 90.19 94 ASN A O 1
ATOM 773 N N . PRO A 1 95 ? 3.017 -6.449 -2.042 1.00 89.44 95 PRO A N 1
ATOM 774 C CA . PRO A 1 95 ? 3.169 -6.800 -0.634 1.00 89.44 95 PRO A CA 1
ATOM 775 C C . PRO A 1 95 ? 4.583 -6.693 -0.072 1.00 89.44 95 PRO A C 1
ATOM 777 O O . PRO A 1 95 ? 4.723 -6.521 1.132 1.00 89.44 95 PRO A O 1
ATOM 780 N N . GLU A 1 96 ? 5.617 -6.714 -0.912 1.00 88.50 96 GLU A N 1
ATOM 781 C CA . GLU A 1 96 ? 6.999 -6.429 -0.489 1.00 88.50 96 GLU A CA 1
ATOM 782 C C . GLU A 1 96 ? 7.176 -4.985 0.013 1.00 88.50 96 GLU A C 1
ATOM 784 O O . GLU A 1 96 ? 8.043 -4.704 0.841 1.00 88.50 96 GLU A O 1
ATOM 789 N N . ALA A 1 97 ? 6.315 -4.066 -0.435 1.00 88.31 97 ALA A N 1
ATOM 790 C CA . ALA A 1 97 ? 6.277 -2.681 0.027 1.00 88.31 97 ALA A CA 1
ATOM 791 C C . ALA A 1 97 ? 5.464 -2.512 1.325 1.00 88.31 97 ALA A C 1
ATOM 793 O O . ALA A 1 97 ? 5.062 -1.396 1.668 1.00 88.31 97 ALA A O 1
ATOM 794 N N . LEU A 1 98 ? 5.177 -3.602 2.046 1.00 90.75 98 LEU A N 1
ATOM 795 C CA . LEU A 1 98 ? 4.342 -3.587 3.240 1.00 90.75 98 LEU A CA 1
ATOM 796 C C . LEU A 1 98 ? 4.997 -4.264 4.435 1.00 90.75 98 LEU A C 1
ATOM 798 O O . LEU A 1 98 ? 5.664 -5.287 4.327 1.00 90.75 98 LEU A O 1
ATOM 802 N N . TYR A 1 99 ? 4.665 -3.742 5.609 1.00 92.31 99 TYR A N 1
ATOM 803 C CA . TYR A 1 99 ? 4.749 -4.483 6.856 1.00 92.31 99 TYR A CA 1
ATOM 804 C C . TYR A 1 99 ? 3.412 -5.173 7.111 1.00 92.31 99 TYR A C 1
ATOM 806 O O . TYR A 1 99 ? 2.404 -4.504 7.361 1.00 92.31 99 TYR A O 1
ATOM 814 N N . LEU A 1 100 ? 3.410 -6.501 7.034 1.00 92.31 100 LEU A N 1
ATOM 815 C CA . LEU A 1 100 ? 2.262 -7.335 7.381 1.00 92.31 100 LEU A CA 1
ATOM 816 C C . LEU A 1 100 ? 2.169 -7.485 8.907 1.00 92.31 100 LEU A C 1
ATOM 818 O O . LEU A 1 100 ? 3.191 -7.643 9.575 1.00 92.31 100 LEU A O 1
ATOM 822 N N . LEU A 1 101 ? 0.950 -7.391 9.446 1.00 89.69 101 LEU A N 1
ATOM 823 C CA . LEU A 1 101 ? 0.649 -7.380 10.884 1.00 89.69 101 LEU A CA 1
ATOM 824 C C . LEU A 1 101 ? -0.248 -8.548 11.304 1.00 89.69 101 LEU A C 1
ATOM 826 O O . LEU A 1 101 ? -0.966 -9.099 10.433 1.00 89.69 101 LEU A O 1
#

Secondary structure (DSSP, 8-state):
-PPP--------------------------PPP-TT-EEEEPPPS-TTSHHHHHHHHHSTTTTT--EEEEEEEE-TTS-EEEEEESSS-EEEE-GGGEEE-

pLDDT: mean 77.02, std 22.3, range [34.94, 97.12]